Protein AF-A0A1Y1MFN4-F1 (afdb_monomer)

Organism: Photinus pyralis (NCBI:txid7054)

pLDDT: mean 87.56, std 13.28, range [33.62, 97.0]

Sequence (165 aa):
MVKKTTGTLQETRQYTLKLATSFASYLKHKERGKKDRRAIASGNMILRMFLHIIEEFHLALAKRIEGATISIGGEEKKQKISNNMSTATLPHGPSVTICQGTEDATKWNECLSPSFFALIHKYMFDSSTRIRNALPPTNEMGKLFQKIALAGNFLLSMKKVQLIV

Nearest PDB structures (foldseek):
  5fmz-assembly2_B  TM=8.683E-01  e=1.048E-05  Influenza B virus (B/Memphis/13/2003)
  5epi-assembly4_N  TM=8.315E-01  e=8.730E-06  Influenza B virus (B/Memphis/13/2003)
  8be0-assembly1_B  TM=8.446E-01  e=1.421E-05  Influenza B virus (B/Memphis/13/2003)
  8rn7-assembly1_B  TM=8.377E-01  e=2.048E-05  Influenza B virus (B/Memphis/13/2003)
  8z9r-assembly1_B  TM=8.296E-01  e=2.074E-04  Thogoto virus (isolate SiAr 126)

InterPro domains:
  IPR001407 Influenza RNA-dependent RNA polymerase subunit PB1 [PF00602] (9-133)

Structure (mmCIF, N/CA/C/O backbone):
data_AF-A0A1Y1MFN4-F1
#
_entry.id   AF-A0A1Y1MFN4-F1
#
loop_
_atom_site.group_PDB
_atom_site.id
_atom_site.type_symbol
_atom_site.label_atom_id
_atom_site.label_alt_id
_atom_site.label_comp_id
_atom_site.label_asym_id
_atom_site.label_entity_id
_atom_site.label_seq_id
_atom_site.pdbx_PDB_ins_code
_atom_site.Cartn_x
_atom_site.Cartn_y
_atom_site.Cartn_z
_atom_site.occupancy
_atom_site.B_iso_or_equiv
_atom_site.auth_seq_id
_atom_site.auth_comp_id
_atom_site.auth_asym_id
_atom_site.auth_atom_id
_atom_site.pdbx_PDB_model_num
ATOM 1 N N . MET A 1 1 ? -37.946 -1.929 24.140 1.00 33.62 1 MET A N 1
ATOM 2 C CA . MET A 1 1 ? -37.578 -0.691 24.863 1.00 33.62 1 MET A CA 1
ATOM 3 C C . MET A 1 1 ? -36.222 -0.222 24.335 1.00 33.62 1 MET A C 1
ATOM 5 O O . MET A 1 1 ? -35.189 -0.714 24.768 1.00 33.62 1 MET A O 1
ATOM 9 N N . VAL A 1 2 ? -36.217 0.616 23.294 1.00 37.19 2 VAL A N 1
ATOM 10 C CA . VAL A 1 2 ? -34.983 1.113 22.661 1.00 37.19 2 VAL A CA 1
ATOM 11 C C . VAL A 1 2 ? -34.432 2.220 23.552 1.00 37.19 2 VAL A C 1
ATOM 13 O O . VAL A 1 2 ? -35.045 3.282 23.656 1.00 37.19 2 VAL A O 1
ATOM 16 N N . LYS A 1 3 ? -33.314 1.971 24.245 1.00 39.16 3 LYS A N 1
ATOM 17 C CA . LYS A 1 3 ? -32.602 3.023 24.979 1.00 39.16 3 LYS A CA 1
ATOM 18 C C . LYS A 1 3 ? -32.142 4.069 23.960 1.00 39.16 3 LYS A C 1
ATOM 20 O O . LYS A 1 3 ? -31.192 3.834 23.221 1.00 39.16 3 LYS A O 1
ATOM 25 N N . LYS A 1 4 ? -32.837 5.209 23.902 1.00 44.44 4 LYS A N 1
ATOM 26 C CA . LYS A 1 4 ? -32.342 6.424 23.248 1.00 44.44 4 LYS A CA 1
ATOM 27 C C . LYS A 1 4 ? -31.146 6.909 24.058 1.00 44.44 4 LYS A C 1
ATOM 29 O O . LYS A 1 4 ? -31.308 7.613 25.048 1.00 44.44 4 LYS A O 1
ATOM 34 N N . THR A 1 5 ? -29.948 6.496 23.670 1.00 51.38 5 THR A N 1
ATOM 35 C CA . THR A 1 5 ? -28.714 7.102 24.162 1.00 51.38 5 THR A CA 1
ATOM 36 C C . THR A 1 5 ? -28.606 8.477 23.516 1.00 51.38 5 THR A C 1
ATOM 38 O O . THR A 1 5 ? -28.128 8.623 22.394 1.00 51.38 5 THR A O 1
ATOM 41 N N . THR A 1 6 ? -29.088 9.501 24.213 1.00 50.50 6 THR A N 1
ATOM 42 C CA . THR A 1 6 ? -28.699 10.897 23.992 1.00 50.50 6 THR A CA 1
ATOM 43 C C . THR A 1 6 ? -27.244 11.066 24.432 1.00 50.50 6 THR A C 1
ATOM 45 O O . THR A 1 6 ? -26.963 11.694 25.445 1.00 50.50 6 THR A O 1
ATOM 48 N N . GLY A 1 7 ? -26.320 10.430 23.710 1.00 60.72 7 GLY A N 1
ATOM 49 C CA . GLY A 1 7 ? -24.911 10.795 23.759 1.00 60.72 7 GLY A CA 1
ATOM 50 C C . GLY A 1 7 ? -24.747 12.107 23.007 1.00 60.72 7 GLY A C 1
ATOM 51 O O . GLY A 1 7 ? -25.349 12.300 21.946 1.00 60.72 7 GLY A O 1
ATOM 52 N N . THR A 1 8 ? -23.964 13.028 23.554 1.00 78.19 8 THR A N 1
ATOM 53 C CA . THR A 1 8 ? -23.624 14.272 22.860 1.00 78.19 8 THR A CA 1
ATOM 54 C C . THR A 1 8 ? -23.052 13.943 21.471 1.00 78.19 8 THR A C 1
ATOM 56 O O . THR A 1 8 ? -22.387 12.921 21.274 1.00 78.19 8 THR A O 1
ATOM 59 N N . LEU A 1 9 ? -23.309 14.787 20.464 1.00 80.81 9 LEU A N 1
ATOM 60 C CA . LEU A 1 9 ? -22.841 14.572 19.080 1.00 80.81 9 LEU A CA 1
ATOM 61 C C . LEU A 1 9 ? -21.335 14.232 19.013 1.00 80.81 9 LEU A C 1
ATOM 63 O O . LEU A 1 9 ? -20.892 13.455 18.165 1.00 80.81 9 LEU A O 1
ATOM 67 N N . GLN A 1 10 ? -20.555 14.792 19.941 1.00 82.88 10 GLN A N 1
ATOM 68 C CA . GLN A 1 10 ? -19.126 14.540 20.084 1.00 82.88 10 GLN A CA 1
ATOM 69 C C . GLN A 1 10 ? -18.801 13.102 20.511 1.00 82.88 10 GLN A C 1
ATOM 71 O O . GLN A 1 10 ? -17.923 12.488 19.906 1.00 82.88 10 GLN A O 1
ATOM 76 N N . GLU A 1 11 ? -19.517 12.533 21.482 1.00 86.19 11 GLU A N 1
ATOM 77 C CA . GLU A 1 11 ? -19.312 11.150 21.937 1.00 86.19 11 GLU A CA 1
ATOM 78 C C . GLU A 1 11 ? -19.621 10.148 20.824 1.00 86.19 11 GLU A C 1
ATOM 80 O O . GLU A 1 11 ? -18.843 9.225 20.573 1.00 86.19 11 GLU A O 1
ATOM 85 N N . THR A 1 12 ? -20.707 10.381 20.082 1.00 87.00 12 THR A N 1
ATOM 86 C CA . THR A 1 12 ? -21.070 9.544 18.929 1.00 87.00 12 THR A CA 1
ATOM 87 C C . THR A 1 12 ? -19.988 9.604 17.850 1.00 87.00 12 THR A C 1
ATOM 89 O O . THR A 1 12 ? -19.570 8.574 17.320 1.00 87.00 12 THR A O 1
ATOM 92 N N . ARG A 1 13 ? -19.463 10.801 17.552 1.00 86.88 13 ARG A N 1
ATOM 93 C CA . ARG A 1 13 ? -18.373 10.980 16.582 1.00 86.88 13 ARG A CA 1
ATOM 94 C C . ARG A 1 13 ? -17.096 10.254 17.011 1.00 86.88 13 ARG A C 1
ATOM 96 O O . ARG A 1 13 ? -16.467 9.598 16.182 1.00 86.88 13 ARG A O 1
ATOM 103 N N . GLN A 1 14 ? -16.711 10.359 18.281 1.00 87.12 14 GLN A N 1
ATOM 104 C CA . GLN A 1 14 ? -15.530 9.677 18.816 1.00 87.12 14 GLN A CA 1
ATOM 105 C C . GLN A 1 14 ? -15.687 8.155 18.788 1.00 87.12 14 GLN A C 1
ATOM 107 O O . GLN A 1 14 ? -14.752 7.450 18.406 1.00 87.12 14 GLN A O 1
ATOM 112 N N . TYR A 1 15 ? -16.868 7.647 19.144 1.00 89.12 15 TYR A N 1
ATOM 113 C CA . TYR A 1 15 ? -17.166 6.220 19.098 1.00 89.12 15 TYR A CA 1
ATOM 114 C C . TYR A 1 15 ? -17.084 5.670 17.669 1.00 89.12 15 TYR A C 1
ATOM 116 O O . TYR A 1 15 ? -16.366 4.700 17.423 1.00 89.12 15 TYR A O 1
ATOM 124 N N . THR A 1 16 ? -17.724 6.340 16.708 1.00 87.81 16 THR A N 1
ATOM 125 C CA . THR A 1 16 ? -17.659 5.966 15.288 1.00 87.81 16 THR A CA 1
ATOM 126 C C . THR A 1 16 ? -16.229 5.999 14.759 1.00 87.81 16 THR A C 1
ATOM 128 O O . THR A 1 16 ? -15.812 5.080 14.058 1.00 87.81 16 THR A O 1
ATOM 131 N N . LEU A 1 17 ? -15.437 7.009 15.133 1.00 89.00 17 LEU A N 1
ATOM 132 C CA . LEU A 1 17 ? -14.033 7.082 14.734 1.00 89.00 17 LEU A CA 1
ATOM 133 C C . LEU A 1 17 ? -13.214 5.928 15.326 1.00 89.00 17 LEU A C 1
ATOM 135 O O . LEU A 1 17 ? -12.428 5.318 14.611 1.00 89.00 17 LEU A O 1
ATOM 139 N N . LYS A 1 18 ? -13.430 5.578 16.599 1.00 88.25 18 LYS A N 1
ATOM 140 C CA . LYS A 1 18 ? -12.773 4.430 17.244 1.00 88.25 18 LYS A CA 1
ATOM 141 C C . LYS A 1 18 ? -13.111 3.112 16.546 1.00 88.25 18 LYS A C 1
ATOM 143 O O . LYS A 1 18 ? -12.233 2.263 16.413 1.00 88.25 18 LYS A O 1
ATOM 148 N N . LEU A 1 19 ? -14.358 2.938 16.109 1.00 86.81 19 LEU A N 1
ATOM 149 C CA . LEU A 1 19 ? -14.764 1.777 15.316 1.00 86.81 19 LEU A CA 1
ATOM 150 C C . LEU A 1 19 ? -14.116 1.783 13.930 1.00 86.81 19 LEU A C 1
ATOM 152 O O . LEU A 1 19 ? -13.673 0.740 13.469 1.00 86.81 19 LEU A O 1
ATOM 156 N N . ALA A 1 20 ? -14.020 2.944 13.281 1.00 89.62 20 ALA A N 1
ATOM 157 C CA . ALA A 1 20 ? -13.400 3.067 11.966 1.00 89.62 20 ALA A CA 1
ATOM 158 C C . ALA A 1 20 ? -11.883 2.815 11.990 1.00 89.62 20 ALA A C 1
ATOM 160 O O . ALA A 1 20 ? -11.342 2.341 10.996 1.00 89.62 20 ALA A O 1
ATOM 161 N N . THR A 1 21 ? -11.193 3.079 13.103 1.00 90.25 21 THR A N 1
ATOM 162 C CA . THR A 1 21 ? -9.728 2.930 13.215 1.00 90.25 21 THR A CA 1
ATOM 163 C C . THR A 1 21 ? -9.273 1.681 13.976 1.00 90.25 21 THR A C 1
ATOM 165 O O . THR A 1 21 ? -8.072 1.512 14.221 1.00 90.25 21 THR A O 1
ATOM 168 N N . SER A 1 22 ? -10.202 0.798 14.359 1.00 89.38 22 SER A N 1
ATOM 169 C CA . SER A 1 22 ? -9.885 -0.456 15.042 1.00 89.38 22 SER A CA 1
ATOM 170 C C . SER A 1 22 ? -9.422 -1.543 14.069 1.00 89.38 22 SER A C 1
ATOM 172 O O . SER A 1 22 ? -9.915 -1.666 12.944 1.00 89.38 22 SER A O 1
ATOM 174 N N . PHE A 1 23 ? -8.476 -2.355 14.540 1.00 88.88 23 PHE A N 1
ATOM 175 C CA . PHE A 1 23 ? -7.958 -3.529 13.845 1.00 88.88 23 PHE A CA 1
ATOM 176 C C . PHE A 1 23 ? -8.026 -4.737 14.763 1.00 88.88 23 PHE A C 1
ATOM 178 O O . PHE A 1 23 ? -7.731 -4.619 15.954 1.00 88.88 23 PHE A O 1
ATOM 185 N N . ALA A 1 24 ? -8.335 -5.889 14.180 1.00 88.62 24 ALA A N 1
ATOM 186 C CA . ALA A 1 24 ? -8.153 -7.169 14.842 1.00 88.62 24 ALA A CA 1
ATOM 187 C C . ALA A 1 24 ? -6.748 -7.698 14.539 1.00 88.62 24 ALA A C 1
ATOM 189 O O . ALA A 1 24 ? -6.307 -7.643 13.386 1.00 88.62 24 ALA A O 1
ATOM 190 N N . SER A 1 25 ? -6.040 -8.183 15.557 1.00 89.50 25 SER A N 1
ATOM 191 C CA . SER A 1 25 ? -4.726 -8.810 15.418 1.00 89.50 25 SER A CA 1
ATOM 192 C C . SER A 1 25 ? -4.804 -10.313 15.680 1.00 89.50 25 SER A C 1
ATOM 194 O O . SER A 1 25 ? -5.597 -10.777 16.494 1.00 89.50 25 SER A O 1
ATOM 196 N N . TYR A 1 26 ? -3.974 -11.076 14.972 1.00 91.75 26 TYR A N 1
ATOM 197 C CA . TYR A 1 26 ? -3.919 -12.534 15.064 1.00 91.75 26 TYR A CA 1
ATOM 198 C C . TYR A 1 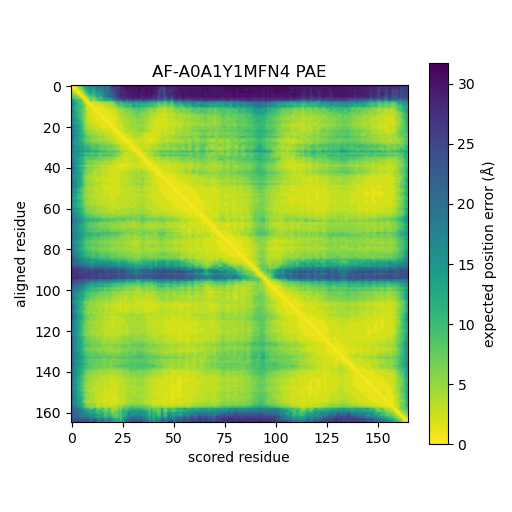26 ? -2.478 -13.019 14.937 1.00 91.75 26 TYR A C 1
ATOM 200 O O . TYR A 1 26 ? -1.657 -12.389 14.265 1.00 91.75 26 TYR A O 1
ATOM 208 N N . LEU A 1 27 ? -2.170 -14.178 15.517 1.00 92.88 27 LEU A N 1
ATOM 209 C CA . LEU A 1 27 ? -0.907 -14.863 15.254 1.00 92.88 27 LEU A CA 1
ATOM 210 C C . LEU A 1 27 ? -0.970 -15.548 13.889 1.00 92.88 27 LEU A C 1
ATOM 212 O O . LEU A 1 27 ? -1.890 -16.313 13.601 1.00 92.88 27 LEU A O 1
ATOM 216 N N . LYS A 1 28 ? 0.018 -15.291 13.030 1.00 93.25 28 LYS A N 1
ATOM 217 C CA . LYS A 1 28 ? 0.062 -15.911 11.709 1.00 93.25 28 LYS A CA 1
ATOM 218 C C . LYS A 1 28 ? 0.386 -17.400 11.834 1.00 93.25 28 LYS A C 1
ATOM 220 O O . LYS A 1 28 ? 1.446 -17.781 12.330 1.00 93.25 28 LYS A O 1
ATOM 225 N N . HIS A 1 29 ? -0.515 -18.240 11.335 1.00 92.50 29 HIS A N 1
ATOM 226 C CA . HIS A 1 29 ? -0.315 -19.685 11.243 1.00 92.50 29 HIS A CA 1
ATOM 227 C C . HIS A 1 29 ? 0.199 -20.092 9.854 1.00 92.50 29 HIS A C 1
ATOM 229 O O . HIS A 1 29 ? -0.040 -19.396 8.868 1.00 92.50 29 HIS A O 1
ATOM 235 N N . LYS A 1 30 ? 0.891 -21.240 9.782 1.00 92.50 30 LYS A N 1
ATOM 236 C CA . LYS A 1 30 ? 1.428 -21.838 8.540 1.00 92.50 30 LYS A CA 1
ATOM 237 C C . LYS A 1 30 ? 2.385 -20.931 7.746 1.00 92.50 30 LYS A C 1
ATOM 239 O O . LYS A 1 30 ? 2.503 -21.059 6.530 1.00 92.50 30 LYS A O 1
ATOM 244 N N . GLU A 1 31 ? 3.091 -20.020 8.414 1.00 92.62 31 GLU A N 1
ATOM 245 C CA . GLU A 1 31 ? 4.191 -19.292 7.781 1.00 92.62 31 GLU A CA 1
ATOM 246 C C . GLU A 1 31 ? 5.425 -20.194 7.649 1.00 92.62 31 GLU A C 1
ATOM 248 O O . GLU A 1 31 ? 5.856 -20.816 8.616 1.00 92.62 31 GLU A O 1
ATOM 253 N N . ARG A 1 32 ? 5.982 -20.284 6.438 1.00 93.00 32 ARG A N 1
ATOM 254 C CA . ARG A 1 32 ? 7.154 -21.112 6.135 1.00 93.00 32 ARG A CA 1
ATOM 255 C C . ARG A 1 32 ? 8.444 -20.316 6.350 1.00 93.00 32 ARG A C 1
ATOM 257 O O . ARG A 1 32 ? 8.504 -19.142 6.000 1.00 93.00 32 ARG A O 1
ATOM 264 N N . GLY A 1 33 ? 9.487 -20.974 6.859 1.00 89.38 33 GLY A N 1
ATOM 265 C CA . GLY A 1 33 ? 10.846 -20.414 6.891 1.00 89.38 33 GLY A CA 1
ATOM 266 C C . GLY A 1 33 ? 11.091 -19.347 7.964 1.00 89.38 33 GLY A C 1
ATOM 267 O O . GLY A 1 33 ? 11.998 -18.534 7.811 1.00 89.38 33 GLY A O 1
ATOM 268 N N . LYS A 1 34 ? 10.296 -19.324 9.042 1.00 89.44 34 LYS A N 1
ATOM 269 C CA . LYS A 1 34 ? 10.501 -18.443 10.202 1.00 89.44 34 LYS A CA 1
ATOM 270 C C . LYS A 1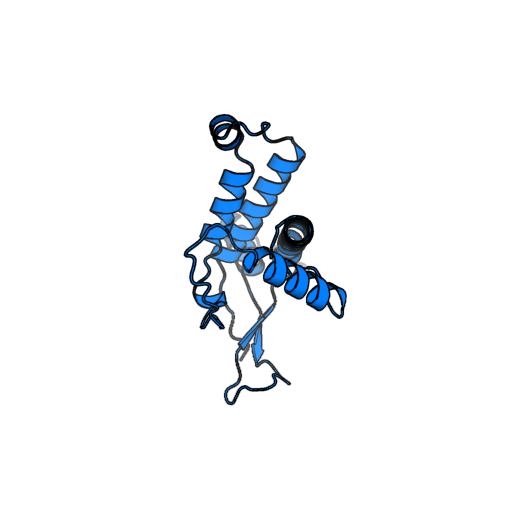 34 ? 10.385 -19.251 11.495 1.00 89.44 34 LYS A C 1
ATOM 272 O O . LYS A 1 34 ? 9.462 -20.049 11.632 1.00 89.44 34 LYS A O 1
ATOM 277 N N . LYS A 1 35 ? 11.338 -19.049 12.414 1.00 89.25 35 LYS A N 1
ATOM 278 C CA . LYS A 1 35 ? 11.345 -19.672 13.749 1.00 89.25 35 LYS A CA 1
ATOM 279 C C . LYS A 1 35 ? 10.231 -19.087 14.617 1.00 89.25 35 LYS A C 1
ATOM 281 O O . LYS A 1 35 ? 9.411 -19.826 15.152 1.00 89.25 35 LYS A O 1
ATOM 286 N N . ASP A 1 36 ? 10.191 -17.760 14.691 1.00 90.88 36 ASP A N 1
ATOM 287 C CA . ASP A 1 36 ? 9.236 -17.032 15.520 1.00 90.88 36 ASP A CA 1
ATOM 288 C C . ASP A 1 36 ? 7.999 -16.634 14.717 1.00 90.88 36 ASP A C 1
ATOM 290 O O . ASP A 1 36 ? 8.074 -16.273 13.537 1.00 90.88 36 ASP A O 1
ATOM 294 N N . ARG A 1 37 ? 6.838 -16.691 15.375 1.00 90.12 37 ARG A N 1
ATOM 295 C CA . ARG A 1 37 ? 5.571 -16.271 14.773 1.00 90.12 37 ARG A CA 1
ATOM 296 C C . ARG A 1 37 ? 5.489 -14.752 14.742 1.00 90.12 37 ARG A C 1
ATOM 298 O O . ARG A 1 37 ? 5.848 -14.084 15.708 1.00 90.12 37 ARG A O 1
ATOM 305 N N . ARG A 1 38 ? 4.921 -14.211 13.664 1.00 91.50 38 ARG A N 1
ATOM 306 C CA . ARG A 1 38 ? 4.565 -12.790 13.573 1.00 91.50 38 ARG A CA 1
ATOM 307 C C . ARG A 1 38 ? 3.065 -12.572 13.707 1.00 91.50 38 ARG A C 1
ATOM 309 O O . ARG A 1 38 ? 2.265 -13.409 13.282 1.00 91.50 38 ARG A O 1
ATOM 316 N N . ALA A 1 39 ? 2.695 -11.419 14.250 1.00 91.62 39 ALA A N 1
ATOM 317 C CA . ALA A 1 39 ? 1.316 -10.961 14.240 1.00 91.62 39 ALA A CA 1
ATOM 318 C C . ALA A 1 39 ? 0.924 -10.434 12.848 1.00 91.62 39 ALA A C 1
ATOM 320 O O . ALA A 1 39 ? 1.736 -9.838 12.136 1.00 91.62 39 ALA A O 1
ATOM 321 N N . ILE A 1 40 ? -0.333 -10.645 12.474 1.00 93.00 40 ILE A N 1
ATOM 322 C CA . ILE A 1 40 ? -0.991 -10.032 11.317 1.00 93.00 40 ILE A CA 1
ATOM 323 C C . ILE A 1 40 ? -2.228 -9.278 11.791 1.00 93.00 40 ILE A C 1
ATOM 325 O O . ILE A 1 40 ? -2.800 -9.611 12.825 1.00 93.00 40 ILE A O 1
ATOM 329 N N . ALA A 1 41 ? -2.633 -8.260 11.039 1.00 91.69 41 ALA A N 1
ATOM 330 C CA . ALA A 1 41 ? -3.803 -7.455 11.353 1.00 91.69 41 ALA A CA 1
ATOM 331 C C . ALA A 1 41 ? -4.819 -7.506 10.211 1.00 91.69 41 ALA A C 1
ATOM 333 O O . ALA A 1 41 ? -4.442 -7.593 9.043 1.00 91.69 41 ALA A O 1
ATOM 334 N N . SER A 1 42 ? -6.104 -7.431 10.546 1.00 90.56 42 SER A N 1
ATOM 335 C CA . SER A 1 42 ? -7.202 -7.275 9.589 1.00 90.56 42 SER A CA 1
ATOM 336 C C . SER A 1 42 ? -7.940 -5.968 9.853 1.00 90.56 42 SER A C 1
ATOM 338 O O . SER A 1 42 ? -8.289 -5.657 10.994 1.00 90.56 42 SER A O 1
ATOM 340 N N . GLY A 1 43 ? -8.135 -5.185 8.790 1.00 88.81 43 GLY A N 1
ATOM 341 C CA . GLY A 1 43 ? -8.924 -3.957 8.840 1.00 88.81 43 GLY A CA 1
ATOM 342 C C . GLY A 1 43 ? -10.421 -4.256 8.901 1.00 88.81 43 GLY A C 1
ATOM 343 O O . GLY A 1 43 ? -10.885 -5.254 8.351 1.00 88.81 43 GLY A O 1
ATOM 344 N N . ASN A 1 44 ? -11.176 -3.377 9.556 1.00 91.75 44 ASN A N 1
ATOM 345 C CA . ASN A 1 44 ? -12.636 -3.436 9.572 1.00 91.75 44 ASN A CA 1
ATOM 346 C C . ASN A 1 44 ? -13.250 -3.104 8.193 1.00 91.75 44 ASN A C 1
ATOM 348 O O . ASN A 1 44 ? -12.566 -2.654 7.270 1.00 91.75 44 ASN A O 1
ATOM 352 N N . MET A 1 45 ? -14.570 -3.272 8.069 1.00 92.69 45 MET A N 1
ATOM 353 C CA . MET A 1 45 ? -15.287 -3.022 6.813 1.00 92.69 45 MET A CA 1
ATOM 354 C C . MET A 1 45 ? -15.237 -1.567 6.342 1.00 92.69 45 MET A C 1
ATOM 356 O O . MET A 1 45 ? -15.224 -1.330 5.137 1.00 92.69 45 MET A O 1
ATOM 360 N N . ILE A 1 46 ? -15.151 -0.599 7.260 1.00 92.19 46 ILE A N 1
ATOM 361 C CA . ILE A 1 46 ? -15.040 0.821 6.904 1.00 92.19 46 ILE A CA 1
ATOM 362 C C . ILE A 1 46 ? -13.720 1.065 6.174 1.00 92.19 46 ILE A C 1
ATOM 364 O O . ILE A 1 46 ? -13.710 1.615 5.076 1.00 92.19 46 ILE A O 1
ATOM 368 N N . LEU A 1 47 ? -12.611 0.589 6.739 1.00 91.94 47 LEU A N 1
ATOM 369 C CA . LEU A 1 47 ? -11.295 0.670 6.111 1.00 91.94 47 LEU A CA 1
ATOM 370 C C . LEU A 1 47 ? -11.224 -0.147 4.820 1.00 91.94 47 LEU A C 1
ATOM 372 O O . LEU A 1 47 ? -10.620 0.310 3.852 1.00 91.94 47 LEU A O 1
ATOM 376 N N . ARG A 1 48 ? -11.862 -1.324 4.779 1.00 93.81 48 ARG A N 1
ATOM 377 C CA . ARG A 1 48 ? -11.890 -2.193 3.593 1.00 93.81 48 ARG A CA 1
ATOM 378 C C . ARG A 1 48 ? -12.429 -1.460 2.362 1.00 93.81 48 ARG A C 1
ATOM 380 O O . ARG A 1 48 ? -11.845 -1.621 1.295 1.00 93.81 48 ARG A O 1
ATOM 387 N N . MET A 1 49 ? -13.471 -0.635 2.516 1.00 94.19 49 MET A N 1
ATOM 388 C CA . MET A 1 49 ? -14.041 0.155 1.413 1.00 94.19 49 MET A CA 1
ATOM 389 C C . MET A 1 49 ? -13.003 1.078 0.760 1.00 94.19 49 MET A C 1
ATOM 391 O O . MET A 1 49 ? -12.888 1.105 -0.462 1.00 94.19 49 MET A O 1
ATOM 395 N N . PHE A 1 50 ? -12.212 1.799 1.560 1.00 95.62 50 PHE A N 1
ATOM 396 C CA . PHE A 1 50 ? -11.165 2.685 1.039 1.00 95.62 50 PHE A CA 1
ATOM 397 C C . PHE A 1 50 ? -9.977 1.899 0.484 1.00 95.62 50 PHE A C 1
ATOM 399 O O . PHE A 1 50 ? -9.513 2.171 -0.622 1.00 95.62 50 PHE A O 1
ATOM 406 N N . LEU A 1 51 ? -9.483 0.923 1.251 1.00 94.38 51 LEU A N 1
ATOM 407 C CA . LEU A 1 51 ? -8.283 0.169 0.900 1.00 94.38 51 LEU A CA 1
ATOM 408 C C . LEU A 1 51 ? -8.466 -0.634 -0.385 1.00 94.38 51 LEU A C 1
ATOM 410 O O . LEU A 1 51 ? -7.523 -0.709 -1.157 1.00 94.38 51 LEU A O 1
ATOM 414 N N . HIS A 1 52 ? -9.662 -1.165 -0.649 1.00 96.00 52 HIS A N 1
ATOM 415 C CA . HIS A 1 52 ? -9.930 -1.890 -1.889 1.00 96.00 52 HIS A CA 1
ATOM 416 C C . HIS A 1 52 ? -9.758 -0.998 -3.128 1.00 96.00 52 HIS A C 1
ATOM 418 O O . HIS A 1 52 ? -9.059 -1.375 -4.060 1.00 96.00 52 HIS A O 1
ATOM 424 N N . ILE A 1 53 ? -10.310 0.221 -3.110 1.00 97.00 53 ILE A N 1
ATOM 425 C CA . ILE A 1 53 ? -10.176 1.174 -4.226 1.00 97.00 53 ILE A CA 1
ATOM 426 C C . ILE A 1 53 ? -8.709 1.586 -4.419 1.00 97.00 53 ILE A C 1
ATOM 428 O O . ILE A 1 53 ? -8.218 1.672 -5.544 1.00 97.00 53 ILE A O 1
ATOM 432 N N . ILE A 1 54 ? -7.998 1.842 -3.316 1.00 96.81 54 ILE A N 1
ATOM 433 C CA . ILE A 1 54 ? -6.578 2.217 -3.344 1.00 96.81 54 ILE A CA 1
ATOM 434 C C . ILE A 1 54 ? -5.726 1.058 -3.882 1.00 96.81 54 ILE A C 1
ATOM 436 O O . ILE A 1 54 ? -4.822 1.288 -4.682 1.00 96.81 54 ILE A O 1
ATOM 440 N N . GLU A 1 55 ? -6.004 -0.175 -3.463 1.00 96.88 55 GLU A N 1
ATOM 441 C CA . GLU A 1 55 ? -5.299 -1.386 -3.891 1.00 96.88 55 GLU A CA 1
ATOM 442 C C . GLU A 1 55 ? -5.480 -1.637 -5.391 1.00 96.88 55 GLU A C 1
ATOM 444 O O . GLU A 1 55 ? -4.484 -1.778 -6.099 1.00 96.88 55 GLU A O 1
ATOM 449 N N . GLU A 1 56 ? -6.713 -1.581 -5.900 1.00 96.69 56 GLU A N 1
ATOM 450 C CA . GLU A 1 56 ? -7.004 -1.735 -7.333 1.00 96.69 56 GLU A CA 1
ATOM 451 C C . GLU A 1 56 ? -6.251 -0.705 -8.187 1.00 96.69 56 GLU A C 1
ATOM 453 O O . GLU A 1 56 ? -5.633 -1.053 -9.198 1.00 96.69 56 GLU A O 1
ATOM 458 N N . PHE A 1 57 ? -6.214 0.559 -7.747 1.00 95.81 57 PHE A N 1
ATOM 459 C CA . PHE A 1 57 ? -5.433 1.596 -8.423 1.00 95.81 57 PHE A CA 1
ATOM 460 C C . PHE A 1 57 ? -3.939 1.244 -8.487 1.00 95.81 57 PHE A C 1
ATOM 462 O O . PHE A 1 57 ? -3.328 1.343 -9.554 1.00 95.81 57 PHE A O 1
ATOM 469 N N . HIS A 1 58 ? -3.339 0.804 -7.376 1.00 96.06 58 HIS A N 1
ATOM 470 C CA . HIS A 1 58 ? -1.913 0.468 -7.350 1.00 96.06 58 HIS A CA 1
ATOM 471 C C . HIS A 1 58 ? -1.590 -0.814 -8.112 1.00 96.06 58 HIS A C 1
ATOM 473 O O . HIS A 1 58 ? -0.526 -0.887 -8.723 1.00 96.06 58 HIS A O 1
ATOM 479 N N . LEU A 1 59 ? -2.483 -1.805 -8.131 1.00 96.12 59 LEU A N 1
ATOM 480 C CA . LEU A 1 59 ? -2.310 -3.010 -8.943 1.00 96.12 59 LEU A CA 1
ATOM 481 C C . LEU A 1 59 ? -2.332 -2.672 -10.436 1.00 96.12 59 LEU A C 1
ATOM 483 O O . LEU A 1 59 ? -1.489 -3.164 -11.191 1.00 96.12 59 LEU A O 1
ATOM 487 N N . ALA A 1 60 ? -3.242 -1.791 -10.860 1.00 95.69 60 ALA A N 1
ATOM 488 C CA . ALA A 1 60 ? -3.288 -1.291 -12.231 1.00 95.69 60 ALA A CA 1
ATOM 489 C C . ALA A 1 60 ? -2.047 -0.452 -12.579 1.00 95.69 60 ALA A C 1
ATOM 491 O O . ALA A 1 60 ? -1.462 -0.632 -13.650 1.00 95.69 60 ALA A O 1
ATOM 492 N N . LEU A 1 61 ? -1.603 0.420 -11.669 1.00 94.31 61 LEU A N 1
ATOM 493 C CA . LEU A 1 61 ? -0.390 1.219 -11.840 1.00 94.31 61 LEU A CA 1
ATOM 494 C C . LEU A 1 61 ? 0.859 0.330 -11.933 1.00 94.31 61 LEU A C 1
ATOM 496 O O . LEU A 1 61 ? 1.671 0.511 -12.835 1.00 94.31 61 LEU A O 1
ATOM 500 N N . ALA A 1 62 ? 0.985 -0.678 -11.069 1.00 94.81 62 ALA A N 1
ATOM 501 C CA . ALA A 1 62 ? 2.122 -1.594 -11.044 1.00 94.81 62 ALA A CA 1
ATOM 502 C C . ALA A 1 62 ? 2.2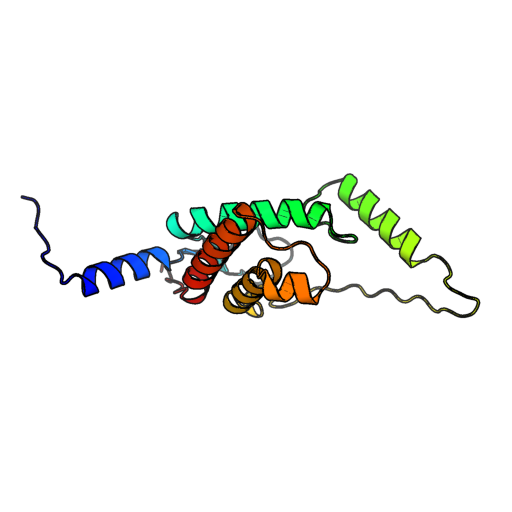76 -2.401 -12.341 1.00 94.81 62 ALA A C 1
ATOM 504 O O . ALA A 1 62 ? 3.389 -2.776 -12.697 1.00 94.81 62 ALA A O 1
ATOM 505 N N . LYS A 1 63 ? 1.189 -2.640 -13.088 1.00 92.06 63 LYS A N 1
ATOM 506 C CA . LYS A 1 63 ? 1.277 -3.258 -14.423 1.00 92.06 63 LYS A CA 1
ATOM 507 C C . LYS A 1 63 ? 1.972 -2.351 -15.447 1.00 92.06 63 LYS A C 1
ATOM 509 O O . LYS A 1 63 ? 2.562 -2.863 -16.390 1.00 92.06 63 LYS A O 1
ATOM 514 N N . ARG A 1 64 ? 1.920 -1.027 -15.255 1.00 91.62 64 ARG A N 1
ATOM 515 C CA . ARG A 1 64 ? 2.514 -0.019 -16.151 1.00 91.62 64 ARG A CA 1
ATOM 516 C C . ARG A 1 64 ? 3.927 0.407 -15.754 1.00 91.62 64 ARG A C 1
ATOM 518 O O . ARG A 1 64 ? 4.615 0.997 -16.576 1.00 91.62 64 ARG A O 1
ATOM 525 N N . ILE A 1 65 ? 4.347 0.141 -14.518 1.00 91.81 65 ILE A N 1
ATOM 526 C CA . ILE A 1 65 ? 5.697 0.466 -14.046 1.00 91.81 65 ILE A CA 1
ATOM 527 C C . ILE A 1 65 ? 6.676 -0.627 -14.508 1.00 91.81 65 ILE A C 1
ATOM 529 O O . ILE A 1 65 ? 6.445 -1.829 -14.321 1.00 91.81 65 ILE A O 1
ATOM 533 N N . GLU A 1 66 ? 7.778 -0.204 -15.123 1.00 87.50 66 GLU A N 1
ATOM 534 C CA . GLU A 1 66 ? 8.888 -1.078 -15.503 1.00 87.50 66 GLU A CA 1
ATOM 535 C C . GLU A 1 66 ? 9.557 -1.670 -14.251 1.00 87.50 66 GLU A C 1
ATOM 537 O O . GLU A 1 66 ? 9.631 -1.027 -13.208 1.00 87.50 66 GLU A O 1
ATOM 542 N N . GLY A 1 67 ? 9.973 -2.937 -14.294 1.00 86.19 67 GLY A N 1
ATOM 543 C CA . GLY A 1 67 ? 10.526 -3.609 -13.108 1.00 86.19 67 GLY A CA 1
ATOM 544 C C . GLY A 1 67 ? 9.493 -4.087 -12.074 1.00 86.19 67 GLY A C 1
ATOM 545 O O . GLY A 1 67 ? 9.759 -5.042 -11.345 1.00 86.19 67 GLY A O 1
ATOM 546 N N . ALA A 1 68 ? 8.287 -3.511 -12.028 1.00 92.88 68 ALA A N 1
ATOM 547 C CA . ALA A 1 68 ? 7.273 -3.903 -11.051 1.00 92.88 68 ALA A CA 1
ATOM 548 C C . ALA A 1 68 ? 6.664 -5.282 -11.372 1.00 92.88 68 ALA A C 1
ATOM 550 O O . ALA A 1 68 ? 6.198 -5.537 -12.484 1.00 92.88 68 ALA A O 1
ATOM 551 N N . THR A 1 69 ? 6.644 -6.178 -10.380 1.00 93.94 69 THR A N 1
ATOM 552 C CA . THR A 1 69 ? 6.162 -7.568 -10.537 1.00 93.94 69 THR A CA 1
ATOM 553 C C . THR A 1 69 ? 5.073 -7.972 -9.542 1.00 93.94 69 THR A C 1
ATOM 555 O O . THR A 1 69 ? 4.625 -9.113 -9.558 1.00 93.94 69 THR A O 1
ATOM 558 N N . ILE A 1 70 ? 4.633 -7.060 -8.668 1.00 93.44 70 ILE A N 1
ATOM 559 C CA . ILE A 1 70 ? 3.669 -7.360 -7.592 1.00 93.44 70 ILE A CA 1
ATOM 560 C C . ILE A 1 70 ? 2.291 -7.785 -8.130 1.00 93.44 70 ILE A C 1
ATOM 562 O O . ILE A 1 70 ? 1.597 -8.570 -7.494 1.00 93.44 70 ILE A O 1
ATOM 566 N N . SER A 1 71 ? 1.904 -7.285 -9.305 1.00 92.50 71 SER A N 1
ATOM 567 C CA . SER A 1 71 ? 0.589 -7.498 -9.919 1.00 92.50 71 SER A CA 1
ATOM 568 C C . SER A 1 71 ? 0.525 -8.697 -10.876 1.00 92.50 71 SER A C 1
ATOM 570 O O . SER A 1 71 ? -0.524 -8.914 -11.483 1.00 92.50 71 SER A O 1
ATOM 572 N N . ILE A 1 72 ? 1.620 -9.456 -11.018 1.00 93.06 72 ILE A N 1
ATOM 573 C CA . ILE A 1 72 ? 1.757 -10.605 -11.931 1.00 93.06 72 ILE A CA 1
ATOM 574 C C . ILE A 1 72 ? 2.302 -11.834 -11.188 1.00 93.06 72 ILE A C 1
ATOM 576 O O . ILE A 1 72 ? 2.990 -11.714 -10.171 1.00 93.06 72 ILE A O 1
ATOM 580 N N . GLY A 1 73 ? 2.015 -13.035 -11.693 1.00 93.88 73 GLY A N 1
ATOM 581 C CA . GLY A 1 73 ? 2.363 -14.296 -11.032 1.00 93.88 73 GLY A CA 1
ATOM 582 C C . GLY A 1 73 ? 2.839 -15.383 -11.994 1.00 93.88 73 GLY A C 1
ATOM 583 O O . GLY A 1 73 ? 2.758 -15.239 -13.209 1.00 93.88 73 GLY A O 1
ATOM 584 N N . GLY A 1 74 ? 3.351 -16.485 -11.440 1.00 95.44 74 GLY A N 1
ATOM 585 C CA . GLY A 1 74 ? 3.724 -17.671 -12.216 1.00 95.44 74 GLY A CA 1
ATOM 586 C C . GLY A 1 74 ? 4.801 -17.404 -13.270 1.00 95.44 74 GLY A C 1
ATOM 587 O O . GLY A 1 74 ? 5.840 -16.812 -12.971 1.00 95.44 74 GLY A O 1
ATOM 588 N N . GLU A 1 75 ? 4.557 -17.874 -14.492 1.00 95.56 75 GLU A N 1
ATOM 589 C CA . GLU A 1 75 ? 5.518 -17.802 -15.596 1.00 95.56 75 GLU A CA 1
ATOM 590 C C . GLU A 1 75 ? 5.691 -16.379 -16.144 1.00 95.56 75 GLU A C 1
ATOM 592 O O . GLU A 1 75 ? 6.811 -15.967 -16.433 1.00 95.56 75 GLU A O 1
ATOM 597 N N . GLU A 1 76 ? 4.620 -15.581 -16.167 1.00 92.94 76 GLU A N 1
ATOM 598 C CA . GLU A 1 76 ? 4.661 -14.169 -16.576 1.00 92.94 76 GLU A CA 1
ATOM 599 C C . GLU A 1 76 ? 5.663 -13.375 -15.725 1.00 92.94 76 GLU A C 1
ATOM 601 O O . GLU A 1 76 ? 6.464 -12.587 -16.234 1.00 92.94 76 GLU A O 1
ATOM 606 N N . LYS A 1 77 ? 5.685 -13.641 -14.411 1.00 94.69 77 LYS A N 1
ATOM 607 C CA . LYS A 1 77 ? 6.650 -13.024 -13.498 1.00 94.69 77 LYS A CA 1
ATOM 608 C C . LYS A 1 77 ? 8.089 -13.416 -13.834 1.00 94.69 77 LYS A C 1
ATOM 610 O O . LYS A 1 77 ? 8.959 -12.547 -13.815 1.00 94.69 77 LYS A O 1
ATOM 615 N N . LYS A 1 78 ? 8.350 -14.692 -14.141 1.00 94.00 78 LYS A N 1
ATOM 616 C CA . LYS A 1 78 ? 9.699 -15.157 -14.507 1.00 94.00 78 LYS A CA 1
ATOM 617 C C . LYS A 1 78 ? 10.177 -14.502 -15.797 1.00 94.00 78 LYS A C 1
ATOM 619 O O . LYS A 1 78 ? 11.287 -13.981 -15.829 1.00 94.00 78 LYS A O 1
ATOM 624 N N . GLN A 1 79 ? 9.319 -14.464 -16.815 1.00 92.50 79 GLN A N 1
ATOM 625 C CA . GLN A 1 79 ? 9.625 -13.836 -18.099 1.00 92.50 79 GLN A CA 1
ATOM 626 C C . GLN A 1 79 ? 9.913 -12.341 -17.936 1.00 92.50 79 GLN A C 1
ATOM 628 O O . GLN A 1 79 ? 10.938 -11.866 -18.416 1.00 92.50 79 GLN A O 1
ATOM 633 N N . LYS A 1 80 ? 9.078 -11.603 -17.188 1.00 91.50 80 LYS A N 1
ATOM 634 C CA . LYS A 1 80 ? 9.306 -10.168 -16.950 1.00 91.50 80 LYS A CA 1
ATOM 635 C C . LYS A 1 80 ? 10.636 -9.908 -16.237 1.00 91.50 80 LYS A C 1
ATOM 637 O O . LYS A 1 80 ? 11.362 -9.004 -16.634 1.00 91.50 80 LYS A O 1
ATOM 642 N N . ILE A 1 81 ? 10.980 -10.703 -15.218 1.00 92.06 81 ILE A N 1
ATOM 643 C CA . ILE A 1 81 ? 12.272 -10.587 -14.520 1.00 92.06 81 ILE A CA 1
ATOM 644 C C . ILE A 1 81 ? 13.430 -10.883 -15.479 1.00 92.06 81 ILE A C 1
ATOM 646 O O . ILE A 1 81 ? 14.372 -10.098 -15.537 1.00 92.06 81 ILE A O 1
ATOM 650 N N . SER A 1 82 ? 13.346 -11.968 -16.255 1.00 91.44 82 SER A N 1
ATOM 651 C CA . SER A 1 82 ? 14.382 -12.341 -17.228 1.00 91.44 82 SER A CA 1
ATOM 652 C C . SER A 1 82 ? 14.613 -11.240 -18.265 1.00 91.44 82 SER A C 1
ATOM 654 O O . SER A 1 82 ? 15.756 -10.884 -18.546 1.00 91.44 82 SER A O 1
ATOM 656 N N . ASN A 1 83 ? 13.533 -10.655 -18.788 1.00 90.38 83 ASN A N 1
ATOM 657 C CA . ASN A 1 83 ? 13.610 -9.570 -19.762 1.00 90.38 83 ASN A CA 1
ATOM 658 C C . ASN A 1 83 ? 14.254 -8.322 -19.144 1.00 90.38 83 ASN A C 1
ATOM 660 O O . ASN A 1 83 ? 15.216 -7.802 -19.701 1.00 90.38 83 ASN A O 1
ATOM 664 N N . ASN A 1 84 ? 13.806 -7.891 -17.959 1.00 88.31 84 ASN A N 1
ATOM 665 C CA . ASN A 1 84 ? 14.388 -6.727 -17.283 1.00 88.31 84 ASN A CA 1
ATOM 666 C C . ASN A 1 84 ? 15.886 -6.921 -16.985 1.00 88.31 84 ASN A C 1
ATOM 668 O O . ASN A 1 84 ? 16.674 -5.996 -17.166 1.00 88.31 84 ASN A O 1
ATOM 672 N N . MET A 1 85 ? 16.289 -8.128 -16.570 1.00 86.31 85 MET A N 1
ATOM 673 C CA . MET A 1 85 ? 17.695 -8.466 -16.327 1.00 86.31 85 MET A CA 1
ATOM 674 C C . MET A 1 85 ? 18.533 -8.416 -17.607 1.00 86.31 85 MET A C 1
ATOM 676 O O . MET A 1 85 ? 19.639 -7.879 -17.588 1.00 86.31 85 MET A O 1
ATOM 680 N N . SER A 1 86 ? 18.011 -8.934 -18.725 1.00 85.06 86 SER A N 1
ATOM 681 C CA . SER A 1 86 ? 18.707 -8.865 -20.014 1.00 85.06 86 SER A CA 1
ATOM 682 C C . SER A 1 86 ? 18.939 -7.421 -20.466 1.00 85.06 86 SER A C 1
ATOM 684 O O . SER A 1 86 ? 20.063 -7.086 -20.828 1.00 85.06 86 SER A O 1
ATOM 686 N N . THR A 1 87 ? 17.934 -6.545 -20.337 1.00 83.62 87 THR A N 1
ATOM 687 C CA . THR A 1 87 ? 18.054 -5.114 -20.658 1.00 83.62 87 THR A CA 1
ATOM 688 C C . THR A 1 87 ? 19.083 -4.421 -19.769 1.00 83.62 87 THR A C 1
ATOM 690 O O . THR A 1 87 ? 19.931 -3.687 -20.270 1.00 83.62 87 THR A O 1
ATOM 693 N N . ALA A 1 88 ? 19.059 -4.695 -18.461 1.00 78.62 88 ALA A N 1
ATOM 694 C CA . ALA A 1 88 ? 20.005 -4.120 -17.503 1.00 78.62 88 ALA A CA 1
ATOM 695 C C . ALA A 1 88 ? 21.458 -4.583 -17.726 1.00 78.62 88 ALA A C 1
ATOM 697 O O . ALA A 1 88 ? 22.388 -3.920 -17.274 1.00 78.62 88 ALA A O 1
ATOM 698 N N . THR A 1 89 ? 21.656 -5.707 -18.426 1.00 75.19 89 THR A N 1
ATOM 699 C CA . THR A 1 89 ? 22.981 -6.281 -18.713 1.00 75.19 89 THR A CA 1
ATOM 700 C C . THR A 1 89 ? 23.542 -5.838 -20.072 1.00 75.19 89 THR A C 1
ATOM 702 O O . TH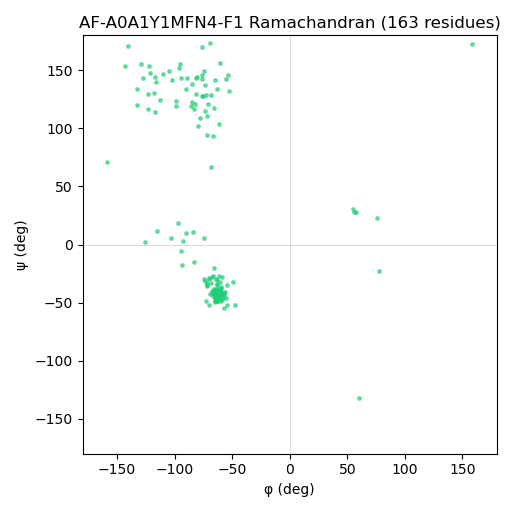R A 1 89 ? 24.691 -6.138 -20.396 1.00 75.19 89 THR A O 1
ATOM 705 N N . LEU A 1 90 ? 22.766 -5.110 -20.888 1.00 74.00 90 LEU A N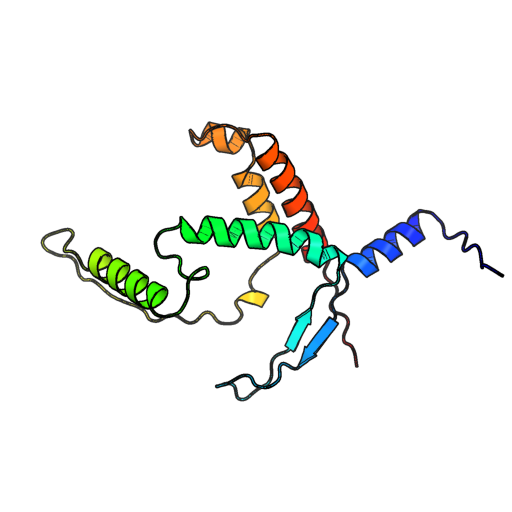 1
ATOM 706 C CA . LEU A 1 90 ? 23.251 -4.611 -22.176 1.00 74.00 90 LEU A CA 1
ATOM 707 C C . LEU A 1 90 ? 24.420 -3.631 -21.961 1.00 74.00 90 LEU A C 1
ATOM 709 O O . LEU A 1 90 ? 24.316 -2.738 -21.119 1.00 74.00 90 LEU A O 1
ATOM 713 N N . PRO A 1 91 ? 25.530 -3.743 -22.710 1.00 63.44 91 PRO A N 1
ATOM 714 C CA . PRO A 1 91 ? 26.673 -2.858 -22.526 1.00 63.44 91 PRO A CA 1
ATOM 715 C C . PRO A 1 91 ? 26.309 -1.415 -22.899 1.00 63.44 91 PRO A C 1
ATOM 717 O O . PRO A 1 91 ? 25.988 -1.122 -24.046 1.00 63.44 91 PRO A O 1
ATOM 720 N N . HIS A 1 92 ? 26.375 -0.505 -21.924 1.00 67.44 92 HIS A N 1
ATOM 721 C CA . HIS A 1 92 ? 26.108 0.932 -22.110 1.00 67.44 92 HIS A CA 1
ATOM 722 C C . HIS A 1 92 ? 27.375 1.736 -22.475 1.00 67.44 92 HIS A C 1
ATOM 724 O O . HIS A 1 92 ? 27.360 2.964 -22.479 1.00 67.44 92 HIS A O 1
ATOM 730 N N . GLY A 1 93 ? 28.490 1.060 -22.771 1.00 69.56 93 GLY A N 1
ATOM 731 C CA . GLY A 1 93 ? 29.762 1.683 -23.137 1.00 69.56 93 GLY A CA 1
ATOM 732 C C . GLY A 1 93 ? 30.963 0.759 -22.898 1.00 69.56 93 GLY A C 1
ATOM 733 O O . GLY A 1 93 ? 30.807 -0.308 -22.307 1.00 69.56 93 GLY A O 1
ATOM 734 N N . PRO A 1 94 ? 32.173 1.153 -23.336 1.00 65.31 94 PRO A N 1
ATOM 735 C CA . PRO A 1 94 ? 33.351 0.278 -23.373 1.00 65.31 94 PRO A CA 1
ATOM 736 C C . PRO A 1 94 ? 34.007 -0.010 -22.006 1.00 65.31 94 PRO A C 1
ATOM 738 O O . PRO A 1 94 ? 35.054 -0.646 -21.965 1.00 65.31 94 PRO A O 1
ATOM 741 N N . SER A 1 95 ? 33.427 0.431 -20.884 1.00 66.50 95 SER A N 1
ATOM 742 C CA . SER A 1 95 ? 33.959 0.162 -19.539 1.00 66.50 95 SER A CA 1
ATOM 743 C C . SER A 1 95 ? 32.870 0.322 -18.472 1.00 66.50 95 SER A C 1
ATOM 745 O O . SER A 1 95 ? 32.837 1.306 -17.736 1.00 66.50 95 SER A O 1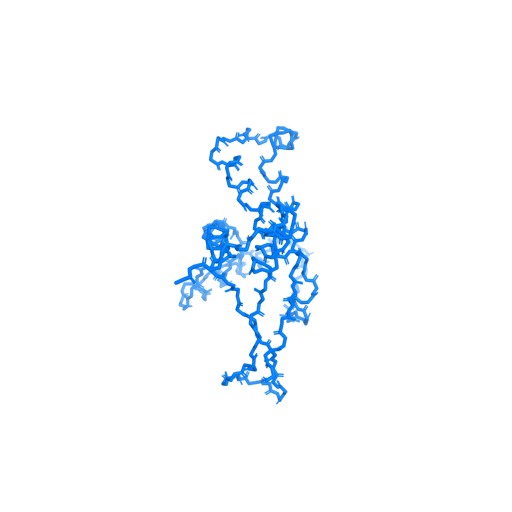
ATOM 747 N N . VAL A 1 96 ? 31.915 -0.611 -18.428 1.00 77.69 96 VAL A N 1
ATOM 748 C CA . VAL A 1 96 ? 30.863 -0.628 -17.398 1.00 77.69 96 VAL A CA 1
ATOM 749 C C . VAL A 1 96 ? 30.901 -1.965 -16.667 1.00 77.69 96 VAL A C 1
ATOM 751 O O . VAL A 1 96 ? 30.658 -3.012 -17.263 1.00 77.69 96 VAL A O 1
ATOM 754 N N . THR A 1 97 ? 31.193 -1.926 -15.367 1.00 80.81 97 THR A N 1
ATOM 755 C CA . THR A 1 97 ? 31.050 -3.081 -14.475 1.00 80.81 97 THR A CA 1
ATOM 756 C C . THR A 1 97 ? 29.609 -3.150 -13.990 1.00 80.81 97 THR A C 1
ATOM 758 O O . THR A 1 97 ? 29.114 -2.203 -13.380 1.00 80.81 97 THR A O 1
ATOM 761 N N . ILE A 1 98 ? 28.938 -4.272 -14.244 1.00 81.94 98 ILE A N 1
ATOM 762 C CA . ILE A 1 98 ? 27.563 -4.513 -13.796 1.00 81.94 98 ILE A CA 1
ATOM 763 C C . ILE A 1 98 ? 27.608 -5.368 -12.529 1.00 81.94 98 ILE A C 1
ATOM 765 O O . ILE A 1 98 ? 28.170 -6.463 -12.528 1.00 81.94 98 ILE A O 1
ATOM 769 N N . CYS A 1 99 ? 27.001 -4.869 -11.453 1.00 84.19 99 CYS A N 1
ATOM 770 C CA . CYS A 1 99 ? 26.881 -5.566 -10.175 1.00 84.19 99 CYS A CA 1
ATOM 771 C C . CYS A 1 99 ? 25.406 -5.825 -9.859 1.00 84.19 99 CYS A C 1
ATOM 773 O O . CYS A 1 99 ? 24.557 -4.974 -10.116 1.00 84.19 99 CYS A O 1
ATOM 775 N N . GLN A 1 100 ? 25.107 -6.970 -9.246 1.00 86.94 100 GLN A N 1
ATOM 776 C CA . GLN A 1 100 ? 23.759 -7.322 -8.802 1.00 86.94 100 GLN A CA 1
ATOM 777 C C . GLN A 1 100 ? 23.758 -7.626 -7.301 1.00 86.94 100 GLN A C 1
ATOM 779 O O . GLN A 1 100 ? 24.553 -8.436 -6.825 1.00 86.94 100 GLN A O 1
ATOM 784 N N . GLY A 1 101 ? 22.835 -7.001 -6.567 1.00 89.12 101 GLY A N 1
ATOM 785 C CA . GLY A 1 101 ? 22.549 -7.301 -5.164 1.00 89.12 101 GLY A CA 1
ATOM 786 C C . GLY A 1 101 ? 21.282 -8.143 -5.022 1.00 89.12 101 GLY A C 1
ATOM 787 O O . GLY A 1 101 ? 20.309 -7.936 -5.744 1.00 89.12 101 GLY A O 1
ATOM 788 N N . THR A 1 102 ? 21.284 -9.098 -4.091 1.00 93.38 102 THR A N 1
ATOM 789 C CA . THR A 1 102 ? 20.050 -9.759 -3.637 1.00 93.38 102 THR A CA 1
ATOM 790 C C . THR A 1 102 ? 19.614 -9.102 -2.338 1.00 93.38 102 THR A C 1
ATOM 792 O O . THR A 1 102 ? 20.355 -9.137 -1.357 1.00 93.38 102 THR A O 1
ATOM 795 N N . GLU A 1 103 ? 18.426 -8.508 -2.333 1.00 93.62 103 GLU A N 1
ATOM 796 C CA . GLU A 1 103 ? 17.931 -7.706 -1.214 1.00 93.62 103 GLU A CA 1
ATOM 797 C C . GLU A 1 103 ? 16.687 -8.339 -0.580 1.00 93.62 103 GLU A C 1
ATOM 799 O O . GLU A 1 103 ? 15.796 -8.831 -1.276 1.00 93.62 103 GLU A O 1
ATOM 804 N N . ASP A 1 104 ? 16.619 -8.297 0.753 1.00 94.19 104 ASP A N 1
ATOM 805 C CA . ASP A 1 104 ? 15.425 -8.625 1.537 1.00 94.19 104 ASP A CA 1
ATOM 806 C C . ASP A 1 104 ? 15.197 -7.527 2.582 1.00 94.19 104 ASP A C 1
ATOM 808 O O . ASP A 1 104 ? 16.054 -7.253 3.427 1.00 94.19 104 ASP A O 1
ATOM 812 N N . ALA A 1 105 ? 14.041 -6.867 2.515 1.00 94.56 105 ALA A N 1
ATOM 813 C CA . ALA A 1 105 ? 13.741 -5.732 3.375 1.00 94.56 105 ALA A CA 1
ATOM 814 C C . ALA A 1 105 ? 13.226 -6.195 4.746 1.00 94.56 105 ALA A C 1
ATOM 816 O O . ALA A 1 105 ? 12.140 -6.769 4.876 1.00 94.56 105 ALA A O 1
ATOM 817 N N . THR A 1 106 ? 13.975 -5.885 5.805 1.00 93.38 106 THR A N 1
ATOM 818 C CA . THR A 1 106 ? 13.542 -6.151 7.184 1.00 93.38 106 THR A CA 1
ATOM 819 C C . THR A 1 106 ? 12.595 -5.059 7.681 1.00 93.38 106 THR A C 1
ATOM 821 O O . THR A 1 106 ? 12.743 -3.890 7.338 1.00 93.38 106 THR A O 1
ATOM 824 N N . LYS A 1 107 ? 11.588 -5.437 8.483 1.00 92.69 107 LYS A N 1
ATOM 825 C CA . LYS A 1 107 ? 10.628 -4.494 9.101 1.00 92.69 107 LYS A CA 1
ATOM 826 C C . LYS A 1 107 ? 9.905 -3.571 8.109 1.00 92.69 107 LYS A C 1
ATOM 828 O O . LYS A 1 107 ? 9.494 -2.468 8.460 1.00 92.69 107 LYS A O 1
ATOM 833 N N . TRP A 1 108 ? 9.693 -4.061 6.883 1.00 94.81 108 TRP A N 1
ATOM 834 C CA . TRP A 1 108 ? 9.067 -3.323 5.785 1.00 94.81 108 TRP A CA 1
ATOM 835 C C . TRP A 1 108 ? 7.775 -2.605 6.199 1.00 94.81 108 TRP A C 1
ATOM 837 O O . TRP A 1 108 ? 7.648 -1.402 6.011 1.00 94.81 108 TRP A O 1
ATOM 847 N N . ASN A 1 109 ? 6.827 -3.309 6.824 1.00 92.38 109 ASN A N 1
ATOM 848 C CA . ASN A 1 109 ? 5.536 -2.718 7.193 1.00 92.38 109 ASN A CA 1
ATOM 849 C C . ASN A 1 109 ? 5.636 -1.750 8.379 1.00 92.38 109 ASN A C 1
ATOM 851 O O . ASN A 1 109 ? 4.840 -0.818 8.475 1.00 92.38 109 ASN A O 1
ATOM 855 N N . GLU A 1 110 ? 6.566 -1.990 9.301 1.00 91.06 110 GLU A N 1
ATOM 856 C CA . GLU A 1 110 ? 6.783 -1.163 10.487 1.00 91.06 110 GLU A CA 1
ATOM 857 C C . GLU A 1 110 ? 7.470 0.167 10.152 1.00 91.06 110 GLU A C 1
ATOM 859 O O . GLU A 1 110 ? 7.210 1.168 10.817 1.00 91.06 110 GLU A O 1
ATOM 864 N N . CYS A 1 111 ? 8.296 0.193 9.104 1.00 93.38 111 CYS A N 1
ATOM 865 C CA . CYS A 1 111 ? 8.972 1.399 8.625 1.00 93.38 111 CYS A CA 1
ATOM 866 C C . CYS A 1 111 ? 8.101 2.264 7.697 1.00 93.38 111 CYS A C 1
ATOM 868 O O . CYS A 1 111 ? 8.428 3.424 7.448 1.00 93.38 111 CYS A O 1
ATOM 870 N N . LEU A 1 112 ? 6.989 1.731 7.184 1.00 93.38 112 LEU A N 1
ATOM 871 C CA . LEU A 1 112 ? 6.078 2.468 6.311 1.00 93.38 112 LEU A CA 1
ATOM 872 C C . LEU A 1 112 ? 5.060 3.298 7.106 1.00 93.38 112 LEU A C 1
ATOM 874 O O . LEU A 1 112 ? 4.446 2.835 8.068 1.00 93.38 112 LEU A O 1
ATOM 878 N N . SER A 1 113 ? 4.819 4.529 6.643 1.00 92.94 113 SER A N 1
ATOM 879 C CA . SER A 1 113 ? 3.881 5.463 7.272 1.00 92.94 113 SER A CA 1
ATOM 880 C C . SER A 1 113 ? 2.653 5.727 6.389 1.00 92.94 113 SER A C 1
ATOM 882 O O . SER A 1 113 ? 2.807 6.215 5.266 1.00 92.94 113 SER A O 1
ATOM 884 N N . PRO A 1 114 ? 1.420 5.506 6.891 1.00 93.12 114 PRO A N 1
ATOM 885 C CA . PRO A 1 114 ? 0.184 5.889 6.198 1.00 93.12 114 PRO A CA 1
ATOM 886 C C . PRO A 1 114 ? 0.139 7.371 5.804 1.00 93.12 114 PRO A C 1
ATOM 888 O O . PRO A 1 114 ? -0.351 7.721 4.733 1.00 93.12 114 PRO A O 1
ATOM 891 N N . SER A 1 115 ? 0.712 8.249 6.632 1.00 92.81 115 SER A N 1
ATOM 892 C CA . SER A 1 115 ? 0.789 9.685 6.342 1.00 92.81 115 SER A CA 1
ATOM 893 C C . SER A 1 115 ? 1.630 9.974 5.099 1.00 92.81 115 SER A C 1
ATOM 895 O O . SER A 1 115 ? 1.309 10.882 4.335 1.00 92.81 115 SER A O 1
ATOM 897 N N . PHE A 1 116 ? 2.674 9.179 4.854 1.00 94.94 116 PHE A N 1
ATOM 898 C CA . PHE A 1 116 ? 3.486 9.316 3.649 1.00 94.94 116 PHE A CA 1
ATOM 899 C C . PHE A 1 116 ? 2.704 8.894 2.402 1.00 94.94 116 PHE A C 1
ATOM 901 O O . PHE A 1 116 ? 2.683 9.624 1.413 1.00 94.94 116 PHE A O 1
ATOM 908 N N . PHE A 1 117 ? 1.953 7.791 2.472 1.00 95.75 117 PHE A N 1
ATOM 909 C CA . PHE A 1 117 ? 1.049 7.401 1.387 1.00 95.75 117 PHE A CA 1
ATOM 910 C C . PHE A 1 117 ? -0.015 8.468 1.106 1.00 95.75 117 PHE A C 1
ATOM 912 O O . PHE A 1 117 ? -0.318 8.735 -0.055 1.00 95.75 117 PHE A O 1
ATOM 919 N N . ALA A 1 118 ? -0.550 9.139 2.131 1.00 95.25 118 ALA A N 1
ATOM 920 C CA . ALA A 1 118 ? -1.462 10.267 1.935 1.00 95.25 118 ALA A CA 1
ATOM 921 C C . ALA A 1 118 ? -0.806 11.406 1.128 1.00 95.25 118 ALA A C 1
ATOM 923 O O . ALA A 1 118 ? -1.426 11.953 0.215 1.00 95.25 118 ALA A O 1
ATOM 924 N N . LEU A 1 119 ? 0.458 11.734 1.420 1.00 95.62 119 LEU A N 1
ATOM 925 C CA . LEU A 1 119 ? 1.211 12.747 0.677 1.00 95.62 119 LEU A CA 1
ATOM 926 C C . LEU A 1 119 ? 1.469 12.333 -0.774 1.00 95.62 119 LEU A C 1
ATOM 928 O O . LEU A 1 119 ? 1.273 13.159 -1.663 1.00 95.62 119 LEU A O 1
ATOM 932 N N . ILE A 1 120 ? 1.834 11.071 -1.026 1.00 95.56 120 ILE A N 1
ATOM 933 C CA . ILE A 1 120 ? 2.010 10.547 -2.392 1.00 95.56 120 ILE A CA 1
ATOM 934 C C . ILE A 1 120 ? 0.737 10.784 -3.211 1.00 95.56 120 ILE A C 1
ATOM 936 O O . ILE A 1 120 ? 0.791 11.400 -4.274 1.00 95.56 120 ILE A O 1
ATOM 940 N N . HIS A 1 121 ? -0.424 10.374 -2.693 1.00 96.12 121 HIS A N 1
ATOM 941 C CA . HIS A 1 121 ? -1.704 10.583 -3.375 1.00 96.12 121 HIS A CA 1
ATOM 942 C C . HIS A 1 121 ? -2.045 12.061 -3.546 1.00 96.12 121 HIS A C 1
ATOM 944 O O . HIS A 1 121 ? -2.549 12.461 -4.596 1.00 96.12 121 HIS A O 1
ATOM 950 N N . LYS A 1 122 ? -1.753 12.890 -2.537 1.00 95.44 122 LYS A N 1
ATOM 951 C CA . LYS A 1 122 ? -1.962 14.335 -2.626 1.00 95.44 122 LYS A CA 1
ATOM 952 C C . LYS A 1 122 ? -1.192 14.913 -3.808 1.00 95.44 122 LYS A C 1
ATOM 954 O O . LYS A 1 122 ? -1.809 15.534 -4.661 1.00 95.44 122 LYS A O 1
ATOM 959 N N . TYR A 1 123 ? 0.115 14.684 -3.888 1.00 94.38 123 TYR A N 1
ATOM 960 C CA . TYR A 1 123 ? 0.946 15.281 -4.934 1.00 94.38 123 TYR A CA 1
ATOM 961 C C . TYR A 1 123 ? 0.714 14.669 -6.316 1.00 94.38 123 TYR A C 1
ATOM 963 O O . TYR A 1 123 ? 0.707 15.399 -7.304 1.00 94.38 123 TYR A O 1
ATOM 971 N N . MET A 1 124 ? 0.449 13.363 -6.399 1.00 93.31 124 MET A N 1
ATOM 972 C CA . MET A 1 124 ? 0.187 12.677 -7.670 1.00 93.31 124 MET A CA 1
ATOM 973 C C . MET A 1 124 ? -1.043 13.238 -8.406 1.00 93.31 124 MET A C 1
ATOM 975 O O . MET A 1 124 ? -1.068 13.274 -9.640 1.00 93.31 124 MET A O 1
ATOM 979 N N . PHE A 1 125 ? -2.039 13.704 -7.647 1.00 95.31 125 PHE A N 1
ATOM 980 C CA . PHE A 1 125 ? -3.311 14.225 -8.152 1.00 95.31 125 PHE A CA 1
ATOM 981 C C . PHE A 1 125 ? -3.523 15.720 -7.865 1.00 95.31 125 PHE A C 1
ATOM 983 O O . PHE A 1 125 ? -4.620 16.237 -8.075 1.00 95.31 125 PHE A O 1
ATOM 990 N N . ASP A 1 126 ? -2.499 16.451 -7.433 1.00 95.06 126 ASP A N 1
ATOM 991 C CA . ASP A 1 126 ? -2.578 17.903 -7.290 1.00 95.06 126 ASP A CA 1
ATOM 992 C C . ASP A 1 126 ? -2.327 18.600 -8.635 1.00 95.06 126 ASP A C 1
ATOM 994 O O . ASP A 1 126 ? -1.257 18.459 -9.231 1.00 95.06 126 ASP A O 1
ATOM 998 N N . SER A 1 127 ? -3.295 19.388 -9.110 1.00 94.19 127 SER A N 1
ATOM 999 C CA . SER A 1 127 ? -3.193 20.057 -10.412 1.00 94.19 127 SER A CA 1
ATOM 1000 C C . SER A 1 127 ? -2.004 21.012 -10.485 1.00 94.19 127 SER A C 1
ATOM 1002 O O . SER A 1 127 ? -1.327 21.045 -11.508 1.00 94.19 127 SER A O 1
ATOM 1004 N N . SER A 1 128 ? -1.706 21.750 -9.409 1.00 94.81 128 SER A N 1
ATOM 1005 C CA . SER A 1 128 ? -0.591 22.708 -9.411 1.00 94.81 128 SER A CA 1
ATOM 1006 C C . SER A 1 128 ? 0.758 21.997 -9.556 1.00 94.81 128 SER A C 1
ATOM 1008 O O . SER A 1 128 ? 1.618 22.402 -10.336 1.00 94.81 128 SER A O 1
ATOM 1010 N N . THR A 1 129 ? 0.926 20.874 -8.860 1.00 94.19 129 THR A N 1
ATOM 1011 C CA . THR A 1 129 ? 2.125 20.039 -8.929 1.00 94.19 129 THR A CA 1
ATOM 1012 C C . THR A 1 129 ? 2.265 19.382 -10.293 1.00 94.19 129 THR A C 1
ATOM 1014 O O . THR A 1 129 ? 3.359 19.383 -10.848 1.00 94.19 129 THR A O 1
ATOM 1017 N N . ARG A 1 130 ? 1.173 18.887 -10.881 1.00 94.81 130 ARG A N 1
ATOM 1018 C CA . ARG A 1 130 ? 1.198 18.286 -12.221 1.00 94.81 130 ARG A CA 1
ATOM 1019 C C . ARG A 1 130 ? 1.561 19.299 -13.304 1.00 94.81 130 ARG A C 1
ATOM 1021 O O . ARG A 1 130 ? 2.462 19.021 -14.085 1.00 94.81 130 ARG A O 1
ATOM 1028 N N . ILE A 1 131 ? 0.957 20.489 -13.283 1.00 95.69 131 ILE A N 1
ATOM 1029 C CA . ILE A 1 131 ? 1.269 21.567 -14.236 1.00 95.69 131 ILE A CA 1
ATOM 1030 C C . ILE A 1 131 ? 2.744 21.977 -14.128 1.00 95.69 131 ILE A C 1
ATOM 1032 O O . ILE A 1 131 ? 3.420 22.081 -15.148 1.00 95.69 131 ILE A O 1
ATOM 1036 N N . ARG A 1 132 ? 3.279 22.127 -12.905 1.00 96.06 132 ARG A N 1
ATOM 1037 C CA . ARG A 1 132 ? 4.711 22.417 -12.689 1.00 96.06 132 ARG A CA 1
ATOM 1038 C C . ARG A 1 132 ? 5.646 21.353 -13.271 1.00 96.06 132 ARG A C 1
ATOM 1040 O O . ARG A 1 132 ? 6.766 21.682 -13.632 1.00 96.06 132 ARG A O 1
ATOM 1047 N N . ASN A 1 133 ? 5.191 20.105 -13.368 1.00 94.88 133 ASN A N 1
ATOM 1048 C CA . ASN A 1 133 ? 5.943 18.989 -13.949 1.00 94.88 133 ASN A CA 1
ATOM 1049 C C . ASN A 1 133 ? 5.569 18.718 -15.421 1.00 94.88 133 ASN A C 1
ATOM 1051 O O . ASN A 1 133 ? 5.814 17.620 -15.911 1.00 94.88 133 ASN A O 1
ATOM 1055 N N . ALA A 1 134 ? 4.943 19.678 -16.116 1.00 95.69 134 ALA A N 1
ATOM 1056 C CA . ALA A 1 134 ? 4.485 19.539 -17.504 1.00 95.69 134 ALA A CA 1
ATOM 1057 C C . ALA A 1 134 ? 3.544 18.336 -17.748 1.00 95.69 134 ALA A C 1
ATOM 1059 O O . ALA A 1 134 ? 3.463 17.797 -18.850 1.00 95.69 134 ALA A O 1
ATOM 1060 N N . LEU A 1 135 ? 2.806 17.916 -16.716 1.00 94.94 135 LEU A N 1
ATOM 1061 C CA . LEU A 1 135 ? 1.797 16.865 -16.801 1.00 94.94 135 LEU A CA 1
ATOM 1062 C C . LEU A 1 135 ? 0.396 17.468 -16.985 1.00 94.94 135 LEU A C 1
ATOM 1064 O O . LEU A 1 135 ? 0.119 18.553 -16.462 1.00 94.94 135 LEU A O 1
ATOM 1068 N N . PRO A 1 136 ? -0.536 16.741 -17.633 1.00 94.00 136 PRO A N 1
ATOM 1069 C CA . PRO A 1 136 ? -1.926 17.169 -17.733 1.00 94.00 136 PRO A CA 1
ATOM 1070 C C . PRO A 1 136 ? -2.536 17.425 -16.348 1.00 94.00 136 PRO A C 1
ATOM 1072 O O . PRO A 1 136 ? -2.249 16.654 -15.419 1.00 94.00 136 PRO A O 1
ATOM 1075 N N . PRO A 1 137 ? -3.393 18.452 -16.192 1.00 93.88 137 PRO A N 1
ATOM 1076 C CA . PRO A 1 137 ? -4.061 18.727 -14.927 1.00 93.88 137 PRO A CA 1
ATOM 1077 C C . PRO A 1 137 ? -4.937 17.546 -14.499 1.00 93.88 137 PRO A C 1
ATOM 1079 O O . PRO A 1 137 ? -5.369 16.726 -15.313 1.00 93.88 137 PRO A O 1
ATOM 1082 N N . THR A 1 138 ? -5.205 17.448 -13.200 1.00 94.69 138 THR A N 1
ATOM 1083 C CA . THR A 1 138 ? -6.013 16.354 -12.659 1.00 94.69 138 THR A CA 1
ATOM 1084 C C . THR A 1 138 ? -7.466 16.468 -13.117 1.00 94.69 138 THR A C 1
ATOM 1086 O O . THR A 1 138 ? -8.102 17.507 -12.930 1.00 94.69 138 THR A O 1
ATOM 1089 N N . ASN A 1 139 ? -8.007 15.377 -13.663 1.00 94.62 139 ASN A N 1
ATOM 1090 C CA . ASN A 1 139 ? -9.422 15.258 -14.013 1.00 94.62 139 ASN A CA 1
ATOM 1091 C C . ASN A 1 139 ? -10.309 15.031 -12.769 1.00 94.62 139 ASN A C 1
ATOM 1093 O O . ASN A 1 139 ? -9.819 14.762 -11.672 1.00 94.62 139 ASN A O 1
ATOM 1097 N N . GLU A 1 140 ? -11.631 15.107 -12.924 1.00 95.69 140 GLU A N 1
ATOM 1098 C CA . GLU A 1 140 ? -12.562 14.965 -11.790 1.00 95.69 140 GLU A CA 1
ATOM 1099 C C . GLU A 1 140 ? -12.442 13.611 -11.072 1.00 95.69 140 GLU A C 1
ATOM 1101 O O . GLU A 1 140 ? -12.467 13.553 -9.841 1.00 95.69 140 GLU A O 1
ATOM 1106 N N . MET A 1 141 ? -12.199 12.530 -11.816 1.00 95.00 141 MET A N 1
ATOM 1107 C CA . MET A 1 141 ? -11.981 11.201 -11.233 1.00 95.00 141 MET A CA 1
ATOM 1108 C C . MET A 1 141 ? -10.702 11.132 -10.392 1.00 95.00 141 MET A C 1
ATOM 1110 O O . MET A 1 141 ? -10.704 10.541 -9.315 1.00 95.00 141 MET A O 1
ATOM 1114 N N . GLY A 1 142 ? -9.620 11.775 -10.832 1.00 94.31 142 GLY A N 1
ATOM 1115 C CA . GLY A 1 142 ? -8.372 11.868 -10.079 1.00 94.31 142 GLY A CA 1
ATOM 1116 C C . GLY A 1 142 ? -8.533 12.678 -8.794 1.00 94.31 142 GLY A C 1
ATOM 1117 O O . GLY A 1 142 ? -8.018 12.279 -7.753 1.00 94.31 142 GLY A O 1
ATOM 1118 N N . LYS A 1 143 ? -9.319 13.764 -8.825 1.00 95.62 143 LYS A N 1
ATOM 1119 C CA . LYS A 1 143 ? -9.668 14.536 -7.618 1.00 95.62 143 LYS A CA 1
ATOM 1120 C C . LYS A 1 143 ? -10.503 13.705 -6.642 1.00 95.62 143 LYS A C 1
ATOM 1122 O O . LYS A 1 143 ? -10.282 13.767 -5.432 1.00 95.62 143 LYS A O 1
ATOM 1127 N N . LEU A 1 144 ? -11.458 12.920 -7.145 1.00 96.38 144 LEU A N 1
ATOM 1128 C CA . LEU A 1 144 ? -12.256 12.014 -6.319 1.00 96.38 144 LEU A CA 1
ATOM 1129 C C . LEU A 1 144 ? -11.379 10.930 -5.681 1.00 96.38 144 LEU A C 1
ATOM 1131 O O . LEU A 1 144 ? -11.431 10.737 -4.466 1.00 96.38 144 LEU A O 1
ATOM 1135 N N . PHE A 1 145 ? -10.529 10.277 -6.474 1.00 96.88 145 PHE A N 1
ATOM 1136 C CA . PHE A 1 145 ? -9.598 9.268 -5.979 1.00 96.88 145 PHE A CA 1
ATOM 1137 C C . PHE A 1 145 ? -8.644 9.841 -4.926 1.00 96.88 145 PHE A C 1
ATOM 1139 O O . PHE A 1 145 ? -8.457 9.233 -3.876 1.00 96.88 145 PHE A O 1
ATOM 1146 N N . GLN A 1 146 ? -8.114 11.048 -5.144 1.00 96.69 146 GLN A N 1
ATOM 1147 C CA . GLN A 1 146 ? -7.287 11.749 -4.163 1.00 96.69 146 GLN A CA 1
ATOM 1148 C C . GLN A 1 146 ? -8.012 11.897 -2.81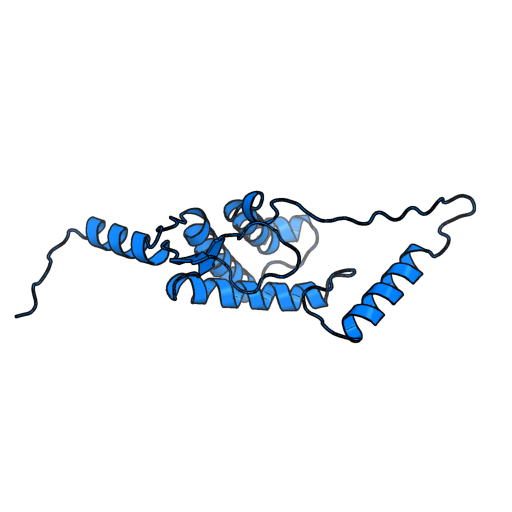7 1.00 96.69 146 GLN A C 1
ATOM 1150 O O . GLN A 1 146 ? -7.432 11.593 -1.777 1.00 96.69 146 GLN A O 1
ATOM 1155 N N . LYS A 1 147 ? -9.286 12.313 -2.814 1.00 96.62 147 LYS A N 1
ATOM 1156 C CA . LYS A 1 147 ? -10.089 12.436 -1.583 1.00 96.62 147 LYS A CA 1
ATOM 1157 C C . LYS A 1 147 ? -10.288 11.087 -0.888 1.00 96.62 147 LYS A C 1
ATOM 1159 O O . LYS A 1 147 ? -10.119 11.009 0.328 1.00 96.62 147 LYS A O 1
ATOM 1164 N N . ILE A 1 148 ? -10.601 10.036 -1.648 1.00 96.69 148 ILE A N 1
ATOM 1165 C CA . ILE A 1 148 ? -10.754 8.664 -1.135 1.00 96.69 148 ILE A CA 1
ATOM 1166 C C . ILE A 1 148 ? -9.443 8.195 -0.494 1.00 96.69 148 ILE A C 1
ATOM 1168 O O . ILE A 1 148 ? -9.440 7.731 0.647 1.00 96.69 148 ILE A O 1
ATOM 1172 N N . ALA A 1 149 ? -8.322 8.367 -1.193 1.00 96.94 149 ALA A N 1
ATOM 1173 C CA . ALA A 1 149 ? -7.012 7.945 -0.725 1.00 96.94 149 ALA A CA 1
ATOM 1174 C C . ALA A 1 149 ? -6.554 8.727 0.512 1.00 96.94 149 ALA A C 1
ATOM 1176 O O . ALA A 1 149 ? -6.008 8.136 1.444 1.00 96.94 149 ALA A O 1
ATOM 1177 N N . LEU A 1 150 ? -6.810 10.037 0.565 1.00 96.62 150 LEU A N 1
ATOM 1178 C CA . LEU A 1 150 ? -6.526 10.862 1.739 1.00 96.62 150 LEU A CA 1
ATOM 1179 C C . LEU A 1 150 ? -7.355 10.427 2.950 1.00 96.62 150 LEU A C 1
ATOM 1181 O O . LEU A 1 150 ? -6.793 10.251 4.029 1.00 96.62 150 LEU A O 1
ATOM 1185 N N . ALA A 1 151 ? -8.660 10.202 2.777 1.00 94.88 151 ALA A N 1
ATOM 1186 C CA . ALA A 1 151 ? -9.535 9.747 3.855 1.00 94.88 151 ALA A CA 1
ATOM 1187 C C . ALA A 1 151 ? -9.131 8.357 4.376 1.00 94.88 151 ALA A C 1
ATOM 1189 O O . ALA A 1 151 ? -8.994 8.167 5.585 1.00 94.88 151 ALA A O 1
ATOM 1190 N N . GLY A 1 152 ? -8.868 7.405 3.476 1.00 94.94 152 GLY A N 1
ATOM 1191 C CA . GLY A 1 152 ? -8.434 6.055 3.840 1.00 94.94 152 GLY A CA 1
ATOM 1192 C C . GLY A 1 152 ? -7.102 6.044 4.591 1.00 94.94 152 GLY A C 1
ATOM 1193 O O . GLY A 1 152 ? -6.991 5.429 5.651 1.00 94.94 152 GLY A O 1
ATOM 1194 N N . ASN A 1 153 ? -6.103 6.779 4.090 1.00 95.00 153 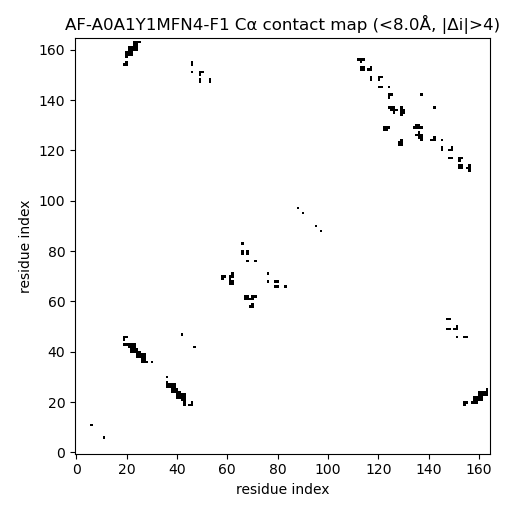ASN A N 1
ATOM 1195 C CA . ASN A 1 153 ? -4.796 6.872 4.743 1.00 95.00 153 ASN A CA 1
ATOM 1196 C C . ASN A 1 153 ? -4.839 7.661 6.060 1.00 95.00 153 ASN A C 1
ATOM 1198 O O . ASN A 1 153 ? -4.078 7.348 6.973 1.00 95.00 153 ASN A O 1
ATOM 1202 N N . PHE A 1 154 ? -5.740 8.638 6.196 1.00 93.69 154 PHE A N 1
ATOM 1203 C CA . PHE A 1 154 ? -5.986 9.331 7.462 1.00 93.69 154 PHE A CA 1
ATOM 1204 C C . PHE A 1 154 ? -6.570 8.389 8.523 1.00 93.69 154 PHE A C 1
ATOM 1206 O O . PHE A 1 154 ? -6.074 8.332 9.644 1.00 93.69 154 PHE A O 1
ATOM 1213 N N . LEU A 1 155 ? -7.581 7.589 8.175 1.00 92.56 155 LEU A N 1
ATOM 1214 C CA . LEU A 1 155 ? -8.121 6.593 9.107 1.00 92.56 155 LEU A CA 1
ATOM 1215 C C . LEU A 1 155 ? -7.061 5.545 9.483 1.00 92.56 155 LEU A C 1
ATOM 1217 O O . LEU A 1 155 ? -6.958 5.152 10.645 1.00 92.56 155 LEU A O 1
ATOM 1221 N N . LEU A 1 156 ? -6.231 5.136 8.521 1.00 91.62 156 LEU A N 1
ATOM 1222 C CA . LEU A 1 156 ? -5.135 4.198 8.751 1.00 91.62 156 LEU A CA 1
ATOM 1223 C C . LEU A 1 156 ? -4.010 4.787 9.622 1.00 91.62 156 LEU A C 1
ATOM 1225 O O . LEU A 1 156 ? -3.397 4.049 10.394 1.00 91.62 156 LEU A O 1
ATOM 1229 N N . SER A 1 157 ? -3.725 6.092 9.539 1.00 90.75 157 SER A N 1
ATOM 1230 C CA . SER A 1 157 ? -2.704 6.740 10.379 1.00 90.75 157 SER A CA 1
ATOM 1231 C C . SER A 1 157 ? -3.133 6.832 11.844 1.00 90.75 157 SER A C 1
ATOM 1233 O O . SER A 1 157 ? -2.296 6.753 12.739 1.00 90.75 157 SER A O 1
ATOM 1235 N N . MET A 1 158 ? -4.441 6.902 12.097 1.00 86.69 158 MET A N 1
ATOM 1236 C CA . MET A 1 158 ? -5.039 6.891 13.433 1.00 86.69 158 MET A CA 1
ATOM 1237 C C . MET A 1 158 ? -5.238 5.480 14.013 1.00 86.69 158 MET A C 1
ATOM 1239 O O . MET A 1 158 ? -5.944 5.327 15.017 1.00 86.69 158 MET A O 1
ATOM 1243 N N . LYS A 1 159 ? -4.660 4.444 13.384 1.00 78.12 159 LYS A N 1
ATOM 1244 C CA . LYS A 1 159 ? -4.853 3.043 13.776 1.00 78.12 159 LYS A CA 1
ATOM 1245 C C . LYS A 1 159 ? -4.565 2.820 15.260 1.00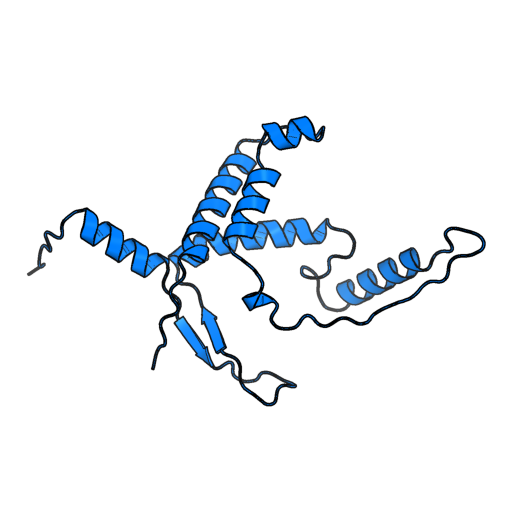 78.12 159 LYS A C 1
ATOM 1247 O O . LYS A 1 159 ? -3.513 3.194 15.776 1.00 78.12 159 LYS A O 1
ATOM 1252 N N . LYS A 1 160 ? -5.484 2.125 15.928 1.00 65.81 160 LYS A N 1
ATOM 1253 C CA . LYS A 1 160 ? -5.255 1.536 17.250 1.00 65.81 160 LYS A CA 1
ATOM 1254 C C . LYS A 1 160 ? -5.377 0.026 17.115 1.00 65.81 160 LYS A C 1
ATOM 1256 O O . LYS A 1 160 ? -6.450 -0.486 16.800 1.00 65.81 160 LYS A O 1
ATOM 1261 N N . VAL A 1 161 ? -4.271 -0.682 17.328 1.00 60.97 161 VAL A N 1
ATOM 1262 C CA . VAL A 1 161 ? -4.277 -2.148 17.346 1.00 60.97 161 VAL A CA 1
ATOM 1263 C C . VAL A 1 161 ? -4.944 -2.582 18.646 1.00 60.97 161 VAL A C 1
ATOM 1265 O O . VAL A 1 161 ? -4.432 -2.289 19.724 1.00 60.97 161 VAL A O 1
ATOM 1268 N N . GLN A 1 162 ? -6.104 -3.231 18.552 1.00 56.22 162 GLN A N 1
ATOM 1269 C CA . GLN A 1 162 ? -6.714 -3.880 19.706 1.00 56.22 162 GLN A CA 1
ATOM 1270 C C . GLN A 1 162 ? -6.102 -5.275 19.812 1.00 56.22 162 GLN A C 1
ATOM 1272 O O . GLN A 1 162 ? -6.190 -6.064 18.874 1.00 56.22 162 GLN A O 1
ATOM 1277 N N . LEU A 1 163 ? -5.432 -5.557 20.928 1.00 46.69 163 LEU A N 1
ATOM 1278 C CA . LEU A 1 163 ? -5.029 -6.918 21.257 1.00 46.69 163 LEU A CA 1
ATOM 1279 C C . LEU A 1 163 ? -6.300 -7.669 21.648 1.00 46.69 163 LEU A C 1
ATOM 1281 O O . LEU A 1 163 ? -6.908 -7.353 22.670 1.00 46.69 163 LEU A O 1
ATOM 1285 N N . ILE A 1 164 ? -6.728 -8.607 20.809 1.00 45.72 164 ILE A N 1
ATOM 1286 C CA . ILE A 1 164 ? -7.725 -9.593 21.218 1.00 45.72 164 ILE A CA 1
ATOM 1287 C C . ILE A 1 164 ? -6.934 -10.628 22.021 1.00 45.72 164 ILE A C 1
ATOM 1289 O O . ILE A 1 164 ? -6.148 -11.377 21.440 1.00 45.72 164 ILE A O 1
ATOM 1293 N N . VAL A 1 165 ? -7.047 -10.545 23.349 1.00 37.62 165 VAL A N 1
ATOM 1294 C CA . VAL A 1 165 ? -6.537 -11.556 24.290 1.00 37.62 165 VAL A CA 1
ATOM 1295 C C . VAL A 1 165 ? -7.482 -12.746 24.277 1.00 37.62 165 VAL A C 1
ATOM 1297 O O . VAL A 1 165 ? -8.708 -12.497 24.320 1.00 37.62 165 VAL A O 1
#

Solvent-accessible surface area (backbone atoms only — not comparable to full-atom values): 9994 Å² total; per-residue (Å²): 135,83,82,81,76,85,59,55,74,65,57,53,52,52,51,54,49,52,60,51,21,34,31,51,50,44,77,53,74,92,68,81,95,56,94,71,79,50,77,44,75,47,72,38,73,68,43,45,62,36,48,50,58,53,48,52,52,49,40,59,49,32,70,73,42,83,94,52,51,88,70,52,59,76,67,63,36,51,52,54,52,53,51,53,52,54,63,74,65,54,82,91,56,102,83,71,88,88,84,86,86,90,84,81,80,76,62,57,76,78,75,57,53,40,62,56,54,26,49,52,43,46,52,76,35,29,39,71,56,24,47,76,67,78,37,78,64,53,50,72,67,42,48,50,49,32,54,46,43,37,53,38,23,51,42,56,59,62,53,45,82,44,80,73,126

Mean predicted aligned error: 7.36 Å

Radius of gyration: 21.88 Å; Cα contacts (8 Å, |Δi|>4): 128; chains: 1; bounding box: 72×44×48 Å

Secondary structure (DSSP, 8-state):
--------HHHHHHHHHHHHTEEEEEEPPS-SS-SS--EEEEE-HHHHHHHHHHHHHHHHHHHHSTT--TT--HHHHHHHHHHHHHHHTS--SSS----------TTHHHH--HHHHHHHHHHHT-HHHHHHTTPPPPPHHHHHHHHHHHHHHHHHHT-EEE---

Foldseek 3Di:
DDPPPPDPPVVVVVVVLCLQQEKEKDWDPPDPDDPDIDIDIDGDPNLVVLVVLVVVVVLVVLVVDQPRPPNDDDPVSVVSVVVSVVVQPPDPDDDDDDDDDDDDDPCVVVPDALVVQLVVLCLVQQQVNQVVVVHHHHDPVSVVNNVSSNVSSVSNNVHDYDHPD